Protein AF-A0A257MV52-F1 (afdb_monomer)

Radius of gyration: 18.88 Å; Cα contacts (8 Å, |Δi|>4): 244; chains: 1; bounding box: 40×43×52 Å

Foldseek 3Di:
DDDDDPDDDDQQDEAEEDACALVVPDQVLCVVVRHQEYEHEFFAQAAWDDDPSGRTYAYQWAEEEAVQAPQCVPRNPPGGHDHDHDPVRVVVVNVVSVVRHHPDHHYGYGHNCPPPPLSNQDDDPDDDDDDDPRPDPPDDDPVSSVD

Mean predicted aligned error: 9.13 Å

pLDDT: mean 85.45, std 18.5, range [35.62, 98.75]

Nearest PDB structures (foldseek):
  4htb-assembly1_A-2  TM=3.762E-01  e=4.572E+00  Zymomonas mobilis subsp. mobilis ZM4 = ATCC 31821
  1upc-assembly1_C  TM=2.749E-01  e=6.344E+00  Streptomyces clavuligerus

Solvent-accessible surface area (backbone atoms only — not comparable to full-atom values): 8755 Å² total; per-residue (Å²): 135,84,88,65,83,94,61,85,88,75,80,67,38,73,43,80,79,39,50,41,70,70,65,69,53,61,61,66,63,50,34,76,73,44,33,40,33,36,25,31,61,28,16,72,54,36,63,66,46,68,40,100,90,41,49,22,44,36,24,22,10,39,24,37,15,44,74,70,13,32,57,31,74,78,71,44,40,81,59,30,37,43,70,39,90,45,72,70,51,44,57,50,50,52,51,52,34,47,73,38,30,22,79,46,85,46,74,41,88,49,62,32,80,46,86,86,40,78,89,53,73,71,88,79,94,69,97,70,99,63,91,79,74,79,69,59,72,96,64,78,53,68,74,66,75,73,103

Structure (mmCIF, N/CA/C/O backbone):
data_AF-A0A257MV52-F1
#
_entry.id   AF-A0A257MV52-F1
#
loop_
_atom_site.group_PDB
_atom_site.id
_atom_site.type_symbol
_atom_site.label_atom_id
_atom_site.label_alt_id
_atom_site.label_comp_id
_atom_site.label_asym_id
_atom_site.label_entity_id
_atom_site.label_seq_id
_atom_site.pdbx_PDB_ins_code
_atom_site.Cartn_x
_atom_site.Cartn_y
_atom_site.Cartn_z
_atom_site.occupancy
_atom_site.B_iso_or_equiv
_atom_site.auth_seq_id
_atom_site.auth_comp_id
_atom_site.auth_asym_id
_atom_site.auth_atom_id
_atom_site.pdbx_PDB_model_num
ATOM 1 N N . MET A 1 1 ? 14.312 -9.988 -32.012 1.00 82.69 1 MET A N 1
ATOM 2 C CA . MET A 1 1 ? 15.466 -9.950 -31.091 1.00 82.69 1 MET A CA 1
ATOM 3 C C . MET A 1 1 ? 15.790 -8.489 -30.847 1.00 82.69 1 MET A C 1
ATOM 5 O O . MET A 1 1 ? 15.803 -7.749 -31.822 1.00 82.69 1 MET A O 1
ATOM 9 N N . LEU A 1 2 ? 15.946 -8.074 -29.590 1.00 94.31 2 LEU A N 1
ATOM 10 C CA . LEU A 1 2 ? 16.303 -6.701 -29.226 1.00 94.31 2 LEU A CA 1
ATOM 11 C C . LEU A 1 2 ? 17.790 -6.676 -28.849 1.00 94.31 2 LEU A C 1
ATOM 13 O O . LEU A 1 2 ? 18.195 -7.473 -28.007 1.00 94.31 2 LEU A O 1
ATOM 17 N N . ASP A 1 3 ? 18.577 -5.814 -29.492 1.00 95.38 3 ASP A N 1
ATOM 18 C CA . ASP A 1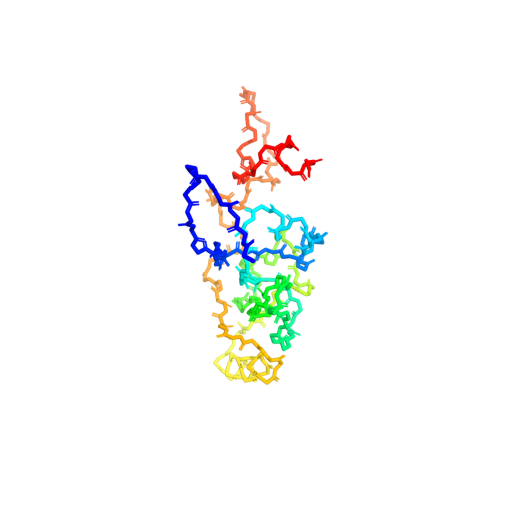 3 ? 19.986 -5.582 -29.151 1.00 95.38 3 ASP A CA 1
ATOM 19 C C . ASP A 1 3 ? 20.072 -4.524 -28.043 1.00 95.38 3 ASP A C 1
ATOM 21 O O . ASP A 1 3 ? 19.454 -3.464 -28.146 1.00 95.38 3 ASP A O 1
ATOM 25 N N . LEU A 1 4 ? 20.793 -4.847 -26.971 1.00 95.94 4 LEU A N 1
ATOM 26 C CA . LEU A 1 4 ? 20.923 -4.015 -25.775 1.00 95.94 4 LEU A CA 1
ATOM 27 C C . LEU A 1 4 ? 22.319 -3.381 -25.640 1.00 95.94 4 LEU A C 1
ATOM 29 O O . LEU A 1 4 ? 22.518 -2.584 -24.726 1.00 95.94 4 LEU A O 1
ATOM 33 N N . GLY A 1 5 ? 23.274 -3.697 -26.527 1.00 96.81 5 GLY A N 1
ATOM 34 C CA . GLY A 1 5 ? 24.653 -3.203 -26.434 1.00 96.81 5 GLY A CA 1
ATOM 35 C C . GLY A 1 5 ? 25.289 -3.459 -25.059 1.00 96.81 5 GLY A C 1
ATOM 36 O O . GLY A 1 5 ? 25.130 -4.536 -24.489 1.00 96.81 5 GLY A O 1
ATOM 37 N N . ASP A 1 6 ? 25.959 -2.443 -24.504 1.00 97.12 6 ASP A N 1
ATOM 38 C CA . ASP A 1 6 ? 26.595 -2.473 -23.172 1.00 97.12 6 ASP A CA 1
ATOM 39 C C . ASP A 1 6 ? 25.630 -2.112 -22.017 1.00 97.12 6 ASP A C 1
ATOM 41 O O . ASP A 1 6 ? 26.045 -1.611 -20.968 1.00 97.12 6 ASP A O 1
ATOM 45 N N . ALA A 1 7 ? 24.320 -2.312 -22.189 1.00 96.94 7 ALA A N 1
ATOM 46 C CA . ALA A 1 7 ? 23.352 -2.013 -21.136 1.00 96.94 7 ALA A CA 1
ATOM 47 C C . ALA A 1 7 ? 23.366 -3.056 -20.004 1.00 96.94 7 ALA A C 1
ATOM 49 O O . ALA A 1 7 ? 23.504 -4.261 -20.220 1.00 96.94 7 ALA A O 1
ATOM 50 N N . THR A 1 8 ? 23.106 -2.592 -18.780 1.00 97.31 8 THR A N 1
ATOM 51 C CA . THR A 1 8 ? 22.840 -3.467 -17.632 1.00 97.31 8 THR A CA 1
ATOM 52 C C . THR A 1 8 ? 21.369 -3.867 -17.610 1.00 97.31 8 THR A C 1
ATOM 54 O O . THR A 1 8 ? 20.489 -3.010 -17.527 1.00 97.31 8 THR A O 1
ATOM 57 N N . LEU A 1 9 ? 21.096 -5.171 -17.609 1.00 96.12 9 LEU A N 1
ATOM 58 C CA . LEU A 1 9 ? 19.751 -5.693 -17.391 1.00 96.12 9 LEU A CA 1
ATOM 59 C C . LEU A 1 9 ? 19.478 -5.836 -15.889 1.00 96.12 9 LEU A C 1
ATOM 61 O O . LEU A 1 9 ? 20.225 -6.507 -15.177 1.00 96.12 9 LEU A O 1
ATOM 65 N N . LEU A 1 10 ? 18.385 -5.236 -15.422 1.00 97.19 10 LEU A N 1
ATOM 66 C CA . LEU A 1 10 ? 17.909 -5.346 -14.045 1.00 97.19 10 LEU A CA 1
ATOM 67 C C . LEU A 1 10 ? 16.467 -5.866 -14.026 1.00 97.19 10 LEU A C 1
ATOM 69 O O . LEU A 1 10 ? 15.712 -5.610 -14.969 1.00 97.19 10 LEU A O 1
ATOM 73 N N . PRO A 1 11 ? 16.051 -6.568 -12.957 1.00 97.12 11 PRO A N 1
ATOM 74 C CA . PRO A 1 11 ? 14.633 -6.762 -12.704 1.00 97.12 11 PRO A CA 1
ATOM 75 C C . PRO A 1 11 ? 13.964 -5.408 -12.450 1.00 97.12 11 PRO A C 1
ATOM 77 O O . PRO A 1 11 ? 14.593 -4.468 -11.960 1.00 97.12 11 PRO A O 1
ATOM 80 N N . GLY A 1 12 ? 12.667 -5.323 -12.736 1.00 96.69 12 GLY A N 1
ATOM 81 C CA . GLY A 1 12 ? 11.883 -4.158 -12.350 1.00 96.69 12 GLY A CA 1
ATOM 82 C C . GLY A 1 12 ? 11.887 -3.957 -10.832 1.00 96.69 12 GLY A C 1
ATOM 83 O O . GLY A 1 12 ? 11.816 -4.921 -10.067 1.00 96.69 12 GLY A O 1
ATOM 84 N N . PHE A 1 13 ? 11.946 -2.705 -10.388 1.00 98.12 13 PHE A N 1
ATOM 85 C CA . PHE A 1 13 ? 11.964 -2.373 -8.967 1.00 98.12 13 PHE A CA 1
ATOM 86 C C . PHE A 1 13 ? 10.606 -2.615 -8.308 1.00 98.12 13 PHE A C 1
ATOM 88 O O . PHE A 1 13 ? 9.555 -2.567 -8.961 1.00 98.12 13 PHE A O 1
ATOM 95 N N . ILE A 1 14 ? 10.649 -2.875 -7.000 1.00 97.81 14 ILE A N 1
ATOM 96 C CA . ILE A 1 14 ? 9.473 -3.109 -6.164 1.00 97.81 14 ILE A CA 1
ATOM 97 C C . ILE A 1 14 ? 9.444 -2.063 -5.050 1.00 97.81 14 ILE A C 1
ATOM 99 O O . ILE A 1 14 ? 10.344 -2.033 -4.214 1.00 97.81 14 ILE A O 1
ATOM 103 N N . GLU A 1 15 ? 8.400 -1.237 -5.028 1.00 97.31 15 GLU A N 1
ATOM 104 C CA . GLU A 1 15 ? 8.160 -0.260 -3.962 1.00 97.31 15 GLU A CA 1
ATOM 105 C C . GLU A 1 15 ? 7.243 -0.866 -2.891 1.00 97.31 15 GLU A C 1
ATOM 107 O O . GLU A 1 15 ? 6.129 -1.306 -3.171 1.00 97.31 15 GLU A O 1
ATOM 112 N N . LEU A 1 16 ? 7.699 -0.907 -1.643 1.00 96.38 16 LEU A N 1
ATOM 113 C CA . LEU A 1 16 ? 6.974 -1.555 -0.549 1.00 96.38 16 LEU A CA 1
ATOM 114 C C . LEU A 1 16 ? 6.137 -0.570 0.278 1.00 96.38 16 LEU A C 1
ATOM 116 O O . LEU A 1 16 ? 5.358 -1.002 1.129 1.00 96.38 16 LEU A O 1
ATOM 120 N N . HIS A 1 17 ? 6.287 0.736 0.086 1.00 95.69 17 HIS A N 1
ATOM 121 C CA . HIS A 1 17 ? 5.608 1.751 0.882 1.00 95.69 17 HIS A CA 1
ATOM 122 C C . HIS A 1 17 ? 5.221 2.957 0.019 1.00 95.69 17 HIS A C 1
ATOM 124 O O . HIS A 1 17 ? 5.786 4.040 0.144 1.00 95.69 17 HIS A O 1
ATOM 130 N N . ALA A 1 18 ? 4.226 2.771 -0.845 1.00 94.00 18 ALA A N 1
ATOM 131 C CA . ALA A 1 18 ? 3.670 3.840 -1.663 1.00 94.00 18 ALA A CA 1
ATOM 132 C C . ALA A 1 18 ? 2.326 4.342 -1.114 1.00 94.00 18 ALA A C 1
ATOM 134 O O . ALA A 1 18 ? 1.664 3.669 -0.328 1.00 94.00 18 ALA A O 1
ATOM 135 N N . HIS A 1 19 ? 1.919 5.514 -1.594 1.00 92.31 19 HIS A N 1
ATOM 136 C CA . HIS A 1 19 ? 0.585 6.078 -1.402 1.00 92.31 19 HIS A CA 1
ATOM 137 C C . HIS A 1 19 ? 0.078 6.568 -2.756 1.00 92.31 19 HIS A C 1
ATOM 139 O O . HIS A 1 19 ? 0.173 7.757 -3.053 1.00 92.31 19 HIS A O 1
ATOM 145 N N . LEU A 1 20 ? -0.358 5.651 -3.620 1.00 91.12 20 LEU A N 1
ATOM 146 C CA . LEU A 1 20 ? -0.762 5.988 -4.984 1.00 91.12 20 LEU A CA 1
ATOM 147 C C . LEU A 1 20 ? -2.156 6.628 -4.971 1.00 91.12 20 LEU A C 1
ATOM 149 O O . LEU A 1 20 ? -2.316 7.727 -5.502 1.00 91.12 20 LEU A O 1
ATOM 153 N N . ASP A 1 21 ? -3.112 5.974 -4.302 1.00 85.94 21 ASP A N 1
ATOM 154 C CA . ASP A 1 21 ? -4.508 6.406 -4.159 1.00 85.94 21 ASP A CA 1
ATOM 155 C C . ASP A 1 21 ? -4.587 7.730 -3.387 1.00 85.94 21 ASP A C 1
ATOM 157 O O . ASP A 1 21 ? -4.986 8.762 -3.924 1.00 85.94 21 ASP A O 1
ATOM 161 N N . PHE A 1 22 ? -4.057 7.756 -2.159 1.00 85.00 22 PHE A N 1
ATOM 162 C CA . PHE A 1 22 ? -4.116 8.941 -1.297 1.00 85.00 22 PHE A CA 1
ATOM 163 C C . PHE A 1 22 ? -3.437 10.185 -1.900 1.00 85.00 22 PHE A C 1
ATOM 165 O O . PHE A 1 22 ? -3.914 11.312 -1.738 1.00 85.00 22 PHE A O 1
ATOM 172 N N . ARG A 1 23 ? -2.312 10.016 -2.609 1.00 87.06 23 ARG A N 1
ATOM 173 C CA . ARG A 1 23 ? -1.574 11.135 -3.225 1.00 87.06 23 ARG A CA 1
ATOM 174 C C . ARG A 1 23 ? -1.972 11.402 -4.674 1.00 87.06 23 ARG A C 1
ATOM 176 O O . ARG A 1 23 ? -1.434 12.342 -5.254 1.00 87.06 23 ARG A O 1
ATOM 183 N N . HIS A 1 24 ? -2.910 10.631 -5.227 1.00 87.62 24 HIS A N 1
ATOM 184 C CA . HIS A 1 24 ? -3.395 10.750 -6.602 1.00 87.62 24 HIS A CA 1
ATOM 185 C C . HIS A 1 24 ? -2.258 10.723 -7.642 1.00 87.62 24 HIS A C 1
ATOM 187 O O . HIS A 1 24 ? -2.230 11.518 -8.583 1.00 87.62 24 HIS A O 1
ATOM 193 N N . ILE A 1 25 ? -1.281 9.829 -7.455 1.00 89.69 25 ILE A N 1
ATOM 194 C CA . ILE A 1 25 ? -0.127 9.708 -8.356 1.00 89.69 25 ILE A CA 1
ATOM 195 C C . ILE A 1 25 ? -0.497 8.814 -9.550 1.00 89.69 25 ILE A C 1
ATOM 197 O O . ILE A 1 25 ? -0.953 7.690 -9.345 1.00 89.69 25 ILE A O 1
ATOM 201 N N . PRO A 1 26 ? -0.274 9.243 -10.806 1.00 92.38 26 PRO A N 1
ATOM 202 C CA . PRO A 1 26 ? -0.529 8.391 -11.964 1.00 92.38 26 PRO A CA 1
ATOM 203 C C . PRO A 1 26 ? 0.370 7.145 -11.979 1.00 92.38 26 PRO A C 1
ATOM 205 O O . PRO A 1 26 ? 1.595 7.251 -11.884 1.00 92.38 26 PRO A O 1
ATOM 208 N N . ALA A 1 27 ? -0.226 5.965 -12.177 1.00 93.06 27 ALA A N 1
ATOM 209 C CA . ALA A 1 27 ? 0.494 4.688 -12.243 1.00 93.06 27 ALA A CA 1
ATOM 210 C C . ALA A 1 27 ? 1.598 4.677 -13.318 1.00 93.06 27 ALA A C 1
ATOM 212 O O . ALA A 1 27 ? 2.691 4.158 -13.088 1.00 93.06 27 ALA A O 1
ATOM 213 N N . ASP A 1 28 ? 1.349 5.311 -14.467 1.00 93.75 28 ASP A N 1
ATOM 214 C CA . ASP A 1 28 ? 2.318 5.369 -15.564 1.00 93.75 28 ASP A CA 1
ATOM 215 C C . ASP A 1 28 ? 3.575 6.160 -15.199 1.00 93.75 28 ASP A C 1
ATOM 217 O O . ASP A 1 28 ? 4.658 5.840 -15.685 1.00 93.75 28 ASP A O 1
ATOM 221 N N . THR A 1 29 ? 3.462 7.175 -14.335 1.00 94.38 29 THR A N 1
ATOM 222 C CA . THR A 1 29 ? 4.637 7.903 -13.840 1.00 94.38 29 THR A CA 1
ATOM 223 C C . THR A 1 29 ? 5.537 6.957 -13.059 1.00 94.38 29 THR A C 1
ATOM 225 O O . THR A 1 29 ? 6.727 6.875 -13.339 1.00 94.38 29 THR A O 1
ATOM 228 N N . VAL A 1 30 ? 4.967 6.162 -12.154 1.00 95.81 30 VAL A N 1
ATOM 229 C CA . VAL A 1 30 ? 5.726 5.190 -11.358 1.00 95.81 30 VAL A CA 1
ATOM 230 C C . VAL A 1 30 ? 6.400 4.137 -12.246 1.00 95.81 30 VAL A C 1
ATOM 232 O O . VAL A 1 30 ? 7.592 3.865 -12.085 1.00 95.81 30 VAL A O 1
ATOM 235 N N . LEU A 1 31 ? 5.671 3.604 -13.233 1.00 96.50 31 LEU A N 1
ATOM 236 C CA . LEU A 1 31 ? 6.193 2.586 -14.147 1.00 96.50 31 LEU A CA 1
ATOM 237 C C . LEU A 1 31 ? 7.364 3.091 -14.999 1.00 96.50 31 LEU A C 1
ATOM 239 O O . LEU A 1 31 ? 8.357 2.379 -15.159 1.00 96.50 31 LEU A O 1
ATOM 243 N N . ARG A 1 32 ? 7.287 4.330 -15.508 1.00 95.88 32 ARG A N 1
ATOM 244 C CA . ARG A 1 32 ? 8.362 4.944 -16.312 1.00 95.88 32 ARG A CA 1
ATOM 245 C C . ARG A 1 32 ? 9.683 5.085 -15.552 1.00 95.88 32 ARG A C 1
ATOM 247 O O . ARG A 1 32 ? 10.734 5.108 -16.186 1.00 95.88 32 ARG A O 1
ATOM 254 N N . HIS A 1 33 ? 9.649 5.122 -14.221 1.00 95.69 33 HIS A N 1
ATOM 255 C CA . HIS A 1 33 ? 10.845 5.174 -13.375 1.00 95.69 33 HIS A CA 1
ATOM 256 C C . HIS A 1 33 ? 11.371 3.789 -12.956 1.00 95.69 33 HIS A C 1
ATOM 258 O O . HIS A 1 33 ? 12.220 3.685 -12.073 1.00 95.69 33 HIS A O 1
ATOM 264 N N . GLY A 1 34 ? 10.900 2.714 -13.595 1.00 96.38 34 GLY A N 1
ATOM 265 C CA . GLY A 1 34 ? 11.426 1.359 -13.413 1.00 96.38 34 GLY A CA 1
ATOM 266 C C . GLY A 1 34 ? 10.800 0.581 -12.256 1.00 96.38 34 GLY A C 1
ATOM 267 O O . GLY A 1 34 ? 11.153 -0.581 -12.054 1.00 96.38 34 GLY A O 1
ATOM 268 N N . ILE A 1 35 ? 9.850 1.170 -11.521 1.00 98.00 35 ILE A N 1
ATOM 269 C CA . ILE A 1 35 ? 9.051 0.450 -10.525 1.00 98.00 35 ILE A CA 1
ATOM 270 C C . ILE A 1 35 ? 7.964 -0.329 -11.259 1.00 98.00 35 ILE A C 1
ATOM 272 O O . ILE A 1 35 ? 7.059 0.239 -11.858 1.00 98.00 35 ILE A O 1
ATOM 276 N N . THR A 1 36 ? 8.040 -1.653 -11.197 1.00 98.06 36 THR A N 1
ATOM 277 C CA . THR A 1 36 ? 7.102 -2.543 -11.904 1.00 98.06 36 THR A CA 1
ATOM 278 C C . THR A 1 36 ? 6.039 -3.127 -10.987 1.00 98.06 36 THR A C 1
ATOM 280 O O . THR A 1 36 ? 4.998 -3.581 -11.459 1.00 98.06 36 THR A O 1
ATOM 283 N N . THR A 1 37 ? 6.280 -3.109 -9.675 1.00 98.38 37 THR A N 1
ATOM 284 C CA . THR A 1 37 ? 5.314 -3.519 -8.655 1.00 98.38 37 THR A CA 1
ATOM 285 C C . THR A 1 37 ? 5.357 -2.544 -7.488 1.00 98.38 37 THR A C 1
ATOM 287 O O . THR A 1 37 ? 6.443 -2.157 -7.061 1.00 98.38 37 THR A O 1
ATOM 290 N N . LEU A 1 38 ? 4.203 -2.182 -6.932 1.00 96.94 38 LEU A N 1
ATOM 291 C CA . LEU A 1 38 ? 4.150 -1.444 -5.674 1.00 96.94 38 LEU A CA 1
ATOM 292 C C . LEU A 1 38 ? 3.119 -1.993 -4.696 1.00 96.94 38 LEU A C 1
ATOM 294 O O . LEU A 1 38 ? 2.170 -2.683 -5.077 1.00 96.94 38 LEU A O 1
ATOM 298 N N . ARG A 1 39 ? 3.309 -1.628 -3.430 1.00 96.69 39 ARG A N 1
ATOM 299 C CA . ARG A 1 39 ? 2.349 -1.807 -2.347 1.00 96.69 39 ARG A CA 1
ATOM 300 C C . ARG A 1 39 ? 1.842 -0.445 -1.882 1.00 96.69 39 ARG A C 1
ATOM 302 O O . ARG A 1 39 ? 2.597 0.311 -1.271 1.00 96.69 39 ARG A O 1
ATOM 309 N N . ASP A 1 40 ? 0.577 -0.158 -2.158 1.00 95.06 40 ASP A N 1
ATOM 310 C CA . ASP A 1 40 ? -0.122 1.005 -1.621 1.00 95.06 40 ASP A CA 1
ATOM 311 C C . ASP A 1 40 ? -0.531 0.725 -0.168 1.00 95.06 40 ASP A C 1
ATOM 313 O O . ASP A 1 40 ? -1.179 -0.288 0.116 1.00 95.06 40 ASP A O 1
ATOM 317 N N . VAL A 1 41 ? -0.082 1.571 0.764 1.00 94.25 41 VAL A N 1
ATOM 318 C CA . VAL A 1 41 ? -0.201 1.333 2.213 1.00 94.25 41 VAL A CA 1
ATOM 319 C C . VAL A 1 41 ? -1.009 2.375 2.976 1.00 94.25 41 VAL A C 1
ATOM 321 O O . VAL A 1 41 ? -0.742 2.663 4.143 1.00 94.25 41 VAL A O 1
ATOM 324 N N . GLY A 1 42 ? -2.018 2.930 2.321 1.00 88.00 42 GLY A N 1
ATOM 325 C CA . GLY A 1 42 ? -3.020 3.785 2.938 1.00 88.00 42 GLY A CA 1
ATOM 326 C C . GLY A 1 42 ? -3.906 4.358 1.848 1.00 88.00 42 GLY A C 1
ATOM 327 O O . GLY A 1 42 ? -3.497 5.295 1.167 1.00 88.00 42 GLY A O 1
ATOM 328 N N . GLY A 1 43 ? -5.076 3.750 1.674 1.00 88.94 43 GLY A N 1
ATOM 329 C CA . GLY A 1 43 ? -5.993 4.015 0.570 1.00 88.94 43 GLY A CA 1
ATOM 330 C C . GLY A 1 43 ? -7.212 3.095 0.621 1.00 88.94 43 GLY A C 1
ATOM 331 O O . GLY A 1 43 ? -7.349 2.250 1.517 1.00 88.94 43 GLY A O 1
ATOM 332 N N . THR A 1 44 ? -8.084 3.220 -0.372 1.00 91.12 44 THR A N 1
ATOM 333 C CA . THR A 1 44 ? -9.238 2.332 -0.539 1.00 91.12 44 THR A CA 1
ATOM 334 C C . THR A 1 44 ? -8.767 0.899 -0.803 1.00 91.12 44 THR A C 1
ATOM 336 O O . THR A 1 44 ? -7.852 0.658 -1.592 1.00 91.12 44 THR A O 1
ATOM 339 N N . VAL A 1 45 ? -9.379 -0.090 -0.143 1.00 95.00 45 VAL A N 1
ATOM 340 C CA . VAL A 1 45 ? -9.056 -1.500 -0.405 1.00 95.00 45 VAL A CA 1
ATOM 341 C C . VAL A 1 45 ? -9.591 -1.929 -1.773 1.00 95.00 45 VAL A C 1
ATOM 343 O O . VAL A 1 45 ? -10.722 -1.610 -2.137 1.00 95.00 45 VAL A O 1
ATOM 346 N N . HIS A 1 46 ? -8.789 -2.677 -2.525 1.00 95.62 46 HIS A N 1
ATOM 347 C CA . HIS A 1 46 ? -9.169 -3.222 -3.824 1.00 95.62 46 HIS A CA 1
ATOM 348 C C . HIS A 1 46 ? -8.433 -4.540 -4.097 1.00 95.62 46 HIS A C 1
ATOM 350 O O . HIS A 1 46 ? -7.404 -4.835 -3.484 1.00 95.62 46 HIS A O 1
ATOM 356 N N . GLN A 1 47 ? -8.935 -5.319 -5.059 1.00 97.81 47 GLN A N 1
ATOM 357 C CA . GLN A 1 47 ? -8.228 -6.499 -5.560 1.00 97.81 47 GLN A CA 1
ATOM 358 C C . GLN A 1 47 ? -6.922 -6.088 -6.262 1.00 97.81 47 GLN A C 1
ATOM 360 O O . GLN A 1 47 ? -6.891 -5.028 -6.897 1.00 97.81 47 GLN A O 1
ATOM 365 N N . PRO A 1 48 ? -5.853 -6.900 -6.187 1.00 97.31 48 PRO A N 1
ATOM 366 C CA . PRO A 1 48 ? -4.639 -6.669 -6.962 1.00 97.31 48 PRO A CA 1
ATOM 367 C C . PRO A 1 48 ? -4.934 -6.479 -8.451 1.00 97.31 48 PRO A C 1
ATOM 369 O O . PRO A 1 48 ? -5.767 -7.190 -9.016 1.00 97.31 48 PRO A O 1
ATOM 372 N N . TYR A 1 49 ? -4.227 -5.554 -9.096 1.00 96.56 49 TYR A N 1
ATOM 373 C CA . TYR A 1 49 ? -4.379 -5.301 -10.528 1.00 96.56 49 TYR A CA 1
ATOM 374 C C . TYR A 1 49 ? -3.041 -5.014 -11.215 1.00 96.56 49 TYR A C 1
ATOM 376 O O . TYR A 1 49 ? -2.007 -4.820 -10.570 1.00 96.56 49 TYR A O 1
ATOM 384 N N . GLY A 1 50 ? -3.079 -4.992 -12.547 1.00 96.50 50 GLY A N 1
ATOM 385 C CA . GLY A 1 50 ? -1.922 -4.759 -13.403 1.00 96.50 50 GLY A CA 1
ATOM 386 C C . GLY A 1 50 ? -0.970 -5.954 -13.510 1.00 96.50 50 GLY A C 1
ATOM 387 O O . GLY A 1 50 ? -1.346 -7.093 -13.233 1.00 96.50 50 GLY A O 1
ATOM 388 N N . GLY A 1 51 ? 0.272 -5.702 -13.928 1.00 93.88 51 GLY A N 1
ATOM 389 C CA . GLY A 1 51 ? 1.172 -6.731 -14.456 1.00 93.88 51 GLY A CA 1
ATOM 390 C C . GLY A 1 51 ? 1.089 -6.819 -15.982 1.00 93.88 51 GLY A C 1
ATOM 391 O O . GLY A 1 51 ? 0.469 -5.971 -16.613 1.00 93.88 51 GLY A O 1
ATOM 392 N N . GLU A 1 52 ? 1.750 -7.813 -16.586 1.00 92.25 52 GLU A N 1
ATOM 393 C CA . GLU A 1 52 ? 1.741 -8.022 -18.050 1.00 92.25 52 GLU A CA 1
ATOM 394 C C . GLU A 1 52 ? 2.090 -6.757 -18.867 1.00 92.25 52 GLU A C 1
ATOM 396 O O . GLU A 1 52 ? 1.512 -6.483 -19.914 1.00 92.25 52 GLU A O 1
ATOM 401 N N . GLY A 1 53 ? 3.038 -5.957 -18.369 1.00 91.50 53 GLY A N 1
ATOM 402 C CA . GLY A 1 53 ? 3.470 -4.710 -19.008 1.00 91.50 53 GLY A CA 1
ATOM 403 C C . GLY A 1 53 ? 2.855 -3.434 -18.426 1.00 91.50 53 GLY A C 1
ATOM 404 O O . GLY A 1 53 ? 3.304 -2.350 -18.786 1.00 91.50 53 GLY A O 1
ATOM 405 N N . SER A 1 54 ? 1.903 -3.530 -17.492 1.00 97.00 54 SER A N 1
ATOM 406 C CA . SER A 1 54 ? 1.452 -2.399 -16.672 1.00 97.00 54 SER A CA 1
ATOM 407 C C . SER A 1 54 ? 1.997 -2.485 -15.243 1.00 97.00 54 SER A C 1
ATOM 409 O O . SER A 1 54 ? 2.413 -3.552 -14.781 1.00 97.00 54 SER A O 1
ATOM 411 N N . LEU A 1 55 ? 1.943 -1.370 -14.505 1.00 98.00 55 LEU A N 1
ATOM 412 C CA . LEU A 1 55 ? 2.289 -1.345 -13.083 1.00 98.00 55 LEU A CA 1
ATOM 413 C C . LEU A 1 55 ? 1.427 -2.353 -12.318 1.00 98.00 55 LEU A C 1
ATOM 415 O O . LEU A 1 55 ? 0.199 -2.272 -12.364 1.00 98.00 55 LEU A O 1
ATOM 419 N N . ARG A 1 56 ? 2.062 -3.285 -11.604 1.00 98.31 56 ARG A N 1
ATOM 420 C CA . ARG A 1 56 ? 1.373 -4.196 -10.688 1.00 98.31 56 ARG A CA 1
ATOM 421 C C . ARG A 1 56 ? 1.147 -3.497 -9.351 1.00 98.31 56 ARG A C 1
ATOM 423 O O . ARG A 1 56 ? 2.104 -3.084 -8.701 1.00 98.31 56 ARG A O 1
ATOM 430 N N . VAL A 1 57 ? -0.104 -3.396 -8.919 1.00 97.31 57 VAL A N 1
ATOM 431 C CA . VAL A 1 57 ? -0.477 -2.694 -7.685 1.00 97.31 57 VAL A CA 1
ATOM 432 C C . VAL A 1 57 ? -1.107 -3.666 -6.704 1.00 97.31 57 VAL A C 1
ATOM 434 O O . VAL A 1 57 ? -2.077 -4.361 -7.013 1.00 97.31 57 VAL A O 1
ATOM 437 N N . LEU A 1 58 ? -0.536 -3.698 -5.505 1.00 97.62 58 LEU A N 1
ATOM 438 C CA . LEU A 1 58 ? -1.030 -4.429 -4.350 1.00 97.62 58 LEU A CA 1
ATOM 439 C C . LEU A 1 58 ? -1.435 -3.421 -3.267 1.00 97.62 58 LEU A C 1
ATOM 441 O O . LEU A 1 58 ? -0.793 -2.384 -3.151 1.00 97.62 58 LEU A O 1
ATOM 445 N N . SER A 1 59 ? -2.449 -3.716 -2.454 1.00 96.19 59 SER A N 1
ATOM 446 C CA . SER A 1 59 ? -2.955 -2.765 -1.450 1.00 96.19 59 SER A CA 1
ATOM 447 C C . SER A 1 59 ? -3.002 -3.370 -0.048 1.00 96.19 59 SER A C 1
ATOM 449 O O . SER A 1 59 ? -3.214 -4.576 0.108 1.00 96.19 59 SER A O 1
ATOM 451 N N . SER A 1 60 ? -2.811 -2.539 0.982 1.00 97.19 60 SER A N 1
ATOM 452 C CA . SER A 1 60 ? -3.208 -2.868 2.358 1.00 97.19 60 SER A CA 1
ATOM 453 C C . SER A 1 60 ? -4.652 -2.507 2.685 1.00 97.19 60 SER A C 1
ATOM 455 O O . SER A 1 60 ? -5.159 -2.909 3.730 1.00 97.19 60 SER A O 1
ATOM 457 N N . GLY A 1 61 ? -5.292 -1.700 1.837 1.00 96.06 61 GLY A N 1
ATOM 458 C CA . GLY A 1 61 ? -6.427 -0.884 2.239 1.00 96.06 61 GLY A CA 1
ATOM 459 C C . GLY A 1 61 ? -6.045 0.122 3.327 1.00 96.06 61 GLY A C 1
ATOM 460 O O . GLY A 1 61 ? -4.874 0.481 3.494 1.00 96.06 61 GLY A O 1
ATOM 461 N N . GLN A 1 62 ? -7.045 0.558 4.083 1.00 96.19 62 GLN A N 1
ATOM 462 C CA . GLN A 1 62 ? -6.878 1.538 5.149 1.00 96.19 62 GLN A CA 1
ATOM 463 C C . GLN A 1 62 ? -6.032 0.996 6.315 1.00 96.19 62 GLN A C 1
ATOM 465 O O . GLN A 1 62 ? -6.084 -0.182 6.669 1.00 96.19 62 GLN A O 1
ATOM 470 N N . ILE A 1 63 ? -5.286 1.894 6.953 1.00 97.06 63 ILE A N 1
ATOM 471 C CA . ILE A 1 63 ? -4.423 1.631 8.104 1.00 97.06 63 ILE A CA 1
ATOM 472 C C . ILE A 1 63 ? -5.284 1.404 9.350 1.00 97.06 63 ILE A C 1
ATOM 474 O O . ILE A 1 63 ? -6.059 2.276 9.742 1.00 97.06 63 ILE A O 1
ATOM 478 N N . ILE A 1 64 ? -5.129 0.259 10.014 1.00 97.94 64 ILE A N 1
ATOM 479 C CA . ILE A 1 64 ? -5.770 0.014 11.310 1.00 97.94 64 ILE A CA 1
ATOM 480 C C . ILE A 1 64 ? -5.023 0.806 12.382 1.00 97.94 64 ILE A C 1
ATOM 482 O O . ILE A 1 64 ? -3.801 0.711 12.488 1.00 97.94 64 ILE A O 1
ATOM 486 N N . THR A 1 65 ? -5.752 1.556 13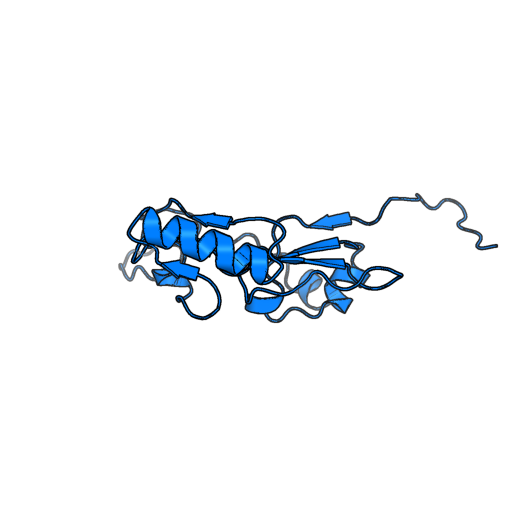.199 1.00 97.69 65 THR A N 1
ATOM 487 C CA . THR A 1 65 ? -5.170 2.346 14.289 1.00 97.69 65 THR A CA 1
ATOM 488 C C . THR A 1 65 ? -6.132 2.458 15.469 1.00 97.69 65 THR A C 1
ATOM 490 O O . THR A 1 65 ? -7.323 2.160 15.348 1.00 97.69 65 THR A O 1
ATOM 493 N N . ALA A 1 66 ? -5.629 2.873 16.629 1.00 96.88 66 ALA A N 1
ATOM 494 C CA . ALA A 1 66 ? -6.480 3.207 17.768 1.00 96.88 66 ALA A CA 1
ATOM 495 C C . ALA A 1 66 ? -7.323 4.466 17.466 1.00 96.88 66 ALA A C 1
ATOM 497 O O . ALA A 1 66 ? -6.946 5.269 16.608 1.00 96.88 66 ALA A O 1
ATOM 498 N N . PRO A 1 67 ? -8.447 4.708 18.166 1.00 95.94 67 PRO A N 1
ATOM 499 C CA . PRO A 1 67 ? -9.150 5.985 18.064 1.00 95.94 67 PRO A CA 1
ATOM 500 C C . PRO A 1 67 ? -8.195 7.163 18.313 1.00 95.94 67 PRO A C 1
ATOM 502 O O . PRO A 1 67 ? -7.480 7.178 19.312 1.00 95.94 67 PRO A O 1
ATOM 505 N N . ASN A 1 68 ? -8.176 8.137 17.395 1.00 93.69 68 ASN A N 1
ATOM 506 C CA . ASN A 1 68 ? -7.242 9.278 17.376 1.00 93.69 68 ASN A CA 1
ATOM 507 C C . ASN A 1 68 ? -5.742 8.911 17.276 1.00 93.69 68 ASN A C 1
ATOM 509 O O . ASN A 1 68 ? -4.881 9.764 17.508 1.00 93.69 68 ASN A O 1
ATOM 513 N N . GLY A 1 69 ? -5.413 7.663 16.933 1.00 94.12 69 GLY A N 1
ATOM 514 C CA . GLY A 1 69 ? -4.053 7.222 16.629 1.00 94.12 69 GLY A CA 1
ATOM 515 C C . GLY A 1 69 ? -3.568 7.715 15.264 1.00 94.12 69 GLY A C 1
ATOM 516 O O . GLY A 1 69 ? -4.333 8.270 14.469 1.00 94.12 69 GLY A O 1
ATOM 517 N N . TYR A 1 70 ? -2.286 7.513 14.972 1.00 92.12 70 TYR A N 1
ATOM 518 C CA . TYR A 1 70 ? -1.714 7.864 13.673 1.00 92.12 70 TYR A CA 1
ATOM 519 C C . TYR A 1 70 ? -2.386 7.053 12.541 1.00 92.12 70 TYR A C 1
ATOM 521 O O . TYR A 1 70 ? -2.643 5.863 12.738 1.00 92.12 70 TYR A O 1
ATOM 529 N N . PRO A 1 71 ? -2.686 7.640 11.364 1.00 91.50 71 PRO A N 1
ATOM 530 C CA . PRO A 1 71 ? -2.445 9.028 10.951 1.00 91.50 71 PRO A CA 1
ATOM 531 C C . PRO A 1 71 ? -3.646 9.983 11.116 1.00 91.50 71 PRO A C 1
ATOM 533 O O . PRO A 1 71 ? -3.621 11.079 10.553 1.00 91.50 71 PRO A O 1
ATOM 536 N N . ILE A 1 72 ? -4.696 9.601 11.857 1.00 93.06 72 ILE A N 1
ATOM 537 C CA . ILE A 1 72 ? -6.002 10.289 11.845 1.00 93.06 72 ILE A CA 1
ATOM 538 C C . ILE A 1 72 ? -5.900 11.803 12.113 1.00 93.06 72 ILE A C 1
ATOM 540 O O . ILE A 1 72 ? -6.490 12.558 11.339 1.00 93.06 72 ILE A O 1
ATOM 544 N N . PRO A 1 73 ? -5.168 12.296 13.134 1.00 89.50 73 PRO A N 1
ATOM 545 C CA . PRO A 1 73 ? -5.128 13.735 13.404 1.00 89.50 73 PRO A CA 1
ATOM 546 C C . PRO A 1 73 ? -4.471 14.572 12.300 1.00 89.50 73 PRO A C 1
ATOM 548 O O . PRO A 1 73 ? -4.832 15.732 12.125 1.00 89.50 73 PRO A O 1
ATOM 551 N N . ASN A 1 74 ? -3.527 13.998 11.553 1.00 83.75 74 ASN A N 1
ATOM 552 C CA . ASN A 1 74 ? -2.712 14.728 10.578 1.00 83.75 74 ASN A CA 1
ATOM 553 C C . ASN A 1 74 ? -3.249 14.593 9.153 1.00 83.75 74 ASN A C 1
ATOM 555 O O . ASN A 1 74 ? -3.072 15.498 8.344 1.00 83.75 74 ASN A O 1
ATOM 559 N N . MET A 1 75 ? -3.853 13.448 8.832 1.00 84.38 75 MET A N 1
ATOM 560 C CA . MET A 1 75 ? -4.250 13.093 7.465 1.00 84.38 75 MET A CA 1
ATOM 561 C C . MET A 1 75 ? -5.759 12.879 7.313 1.00 84.38 75 MET A C 1
ATOM 563 O O . MET A 1 75 ? -6.240 12.727 6.195 1.00 84.38 75 MET A O 1
ATOM 567 N N . GLY A 1 76 ? -6.511 12.888 8.417 1.00 85.25 76 GLY A N 1
ATOM 568 C CA . GLY A 1 76 ? -7.908 12.472 8.435 1.00 85.25 76 GLY A CA 1
ATOM 569 C C . GLY A 1 76 ? -8.063 10.948 8.447 1.00 85.25 76 GLY A C 1
ATOM 570 O O . GLY A 1 76 ? -7.098 10.189 8.360 1.00 85.25 76 GLY A O 1
ATOM 571 N N . ALA A 1 77 ? -9.307 10.494 8.604 1.00 83.50 77 ALA A N 1
ATOM 572 C CA . ALA A 1 77 ? -9.641 9.068 8.599 1.00 83.50 77 ALA A CA 1
ATOM 573 C C . ALA A 1 77 ? -10.134 8.575 7.230 1.00 83.50 77 ALA A C 1
ATOM 575 O O . ALA A 1 77 ? -9.932 7.411 6.880 1.00 83.50 77 ALA A O 1
ATOM 576 N N . GLU A 1 78 ? -10.780 9.453 6.461 1.00 87.25 78 GLU A N 1
ATOM 577 C CA . GLU A 1 78 ? -11.461 9.091 5.220 1.00 87.25 78 GLU A CA 1
ATOM 578 C C . GLU A 1 78 ? -10.497 8.433 4.227 1.00 87.25 78 GLU A C 1
ATOM 580 O O . GLU A 1 78 ? -9.464 8.998 3.883 1.00 87.25 78 GLU A O 1
ATOM 585 N N . ASN A 1 79 ? -10.826 7.206 3.815 1.00 83.69 79 ASN A N 1
ATOM 586 C CA . ASN A 1 79 ? -10.075 6.381 2.863 1.00 83.69 79 ASN A CA 1
ATOM 587 C C . ASN A 1 79 ? -8.597 6.113 3.209 1.00 83.69 79 ASN A C 1
ATOM 589 O O . ASN A 1 79 ? -7.894 5.516 2.405 1.00 83.69 79 ASN A O 1
ATOM 593 N N . ILE A 1 80 ? -8.125 6.463 4.411 1.00 90.88 80 ILE A N 1
ATOM 594 C CA . ILE A 1 80 ? -6.726 6.257 4.831 1.00 90.88 80 ILE A CA 1
ATOM 595 C C . ILE A 1 80 ? -6.630 5.357 6.053 1.00 90.88 80 ILE A C 1
ATOM 597 O O . ILE A 1 80 ? -5.741 4.511 6.110 1.00 90.88 80 ILE A O 1
ATOM 601 N N . ALA A 1 81 ? -7.521 5.521 7.034 1.00 94.94 81 ALA A N 1
ATOM 602 C CA . ALA A 1 81 ? -7.404 4.853 8.326 1.00 94.94 81 ALA A CA 1
ATOM 603 C C . ALA A 1 81 ? -8.750 4.335 8.847 1.00 94.94 81 ALA A C 1
ATOM 605 O O . ALA A 1 81 ? -9.796 4.937 8.618 1.00 94.94 81 ALA A O 1
ATOM 606 N N . ILE A 1 82 ? -8.712 3.227 9.586 1.00 96.44 82 ILE A N 1
ATOM 607 C CA . ILE A 1 82 ? -9.858 2.659 10.301 1.00 96.44 82 ILE A CA 1
ATOM 608 C C . ILE A 1 82 ? -9.513 2.630 11.788 1.00 96.44 82 ILE A C 1
ATOM 610 O O . ILE A 1 82 ? -8.588 1.935 12.215 1.00 96.44 82 ILE A O 1
ATOM 614 N N . ALA A 1 83 ? -10.280 3.381 12.578 1.00 97.00 83 ALA A N 1
ATOM 615 C CA . ALA A 1 83 ? -10.161 3.380 14.028 1.00 97.00 83 ALA A CA 1
ATOM 616 C C . ALA A 1 83 ? -10.803 2.119 14.624 1.00 97.00 83 ALA A C 1
ATOM 618 O O . ALA A 1 83 ? -11.971 1.819 14.375 1.00 97.00 83 ALA A O 1
ATOM 619 N N . VAL A 1 84 ? -10.051 1.408 15.458 1.00 97.75 84 VAL A N 1
ATOM 620 C CA . VAL A 1 84 ? -10.464 0.167 16.115 1.00 97.75 84 VAL A CA 1
ATOM 621 C C . VAL A 1 84 ? -10.151 0.258 17.604 1.00 97.75 84 VAL A C 1
ATOM 623 O O . VAL A 1 84 ? -9.013 0.510 17.985 1.00 97.75 84 VAL A O 1
ATOM 626 N N . ALA A 1 85 ? -11.150 0.023 18.458 1.00 97.31 85 ALA A N 1
ATOM 627 C CA . ALA A 1 85 ? -11.008 0.138 19.914 1.00 97.31 85 ALA A CA 1
ATOM 628 C C . ALA A 1 85 ? -11.011 -1.214 20.647 1.00 97.31 85 ALA A C 1
ATOM 630 O O . ALA A 1 85 ? -10.711 -1.274 21.836 1.00 97.31 85 ALA A O 1
ATOM 631 N N . THR A 1 86 ? -11.384 -2.302 19.967 1.00 98.19 86 THR A N 1
ATOM 632 C CA . THR A 1 86 ? -11.556 -3.623 20.587 1.00 98.19 86 THR A CA 1
ATOM 633 C C . THR A 1 86 ? -11.004 -4.740 19.712 1.00 98.19 86 THR A C 1
ATOM 635 O O . THR A 1 86 ? -10.964 -4.635 18.487 1.00 98.19 86 THR A O 1
ATOM 638 N N . GLU A 1 87 ? -10.658 -5.865 20.337 1.00 98.25 87 GLU A N 1
ATOM 639 C CA . GLU A 1 87 ? -10.212 -7.073 19.636 1.00 98.25 87 GLU A CA 1
ATOM 640 C C . GLU A 1 87 ? -11.254 -7.578 18.620 1.00 98.25 87 GLU A C 1
ATOM 642 O O . GLU A 1 87 ? -10.911 -7.975 17.506 1.00 98.25 87 GLU A O 1
ATOM 647 N N . THR A 1 88 ? -12.543 -7.522 18.972 1.00 98.56 88 THR A N 1
ATOM 648 C CA . THR A 1 88 ? -13.627 -7.968 18.081 1.00 98.56 88 THR A CA 1
ATOM 649 C C . THR A 1 88 ? -13.700 -7.100 16.825 1.00 98.56 88 THR A C 1
ATOM 651 O O . THR A 1 88 ? -13.765 -7.632 15.715 1.00 98.56 88 THR A O 1
ATOM 654 N N . GLN A 1 89 ? -13.616 -5.774 16.980 1.00 98.38 89 GLN A N 1
ATOM 655 C CA . GLN A 1 89 ? -13.549 -4.845 15.849 1.00 98.38 89 GLN A CA 1
ATOM 656 C C . GLN A 1 89 ? -12.288 -5.071 15.009 1.00 98.38 89 GLN A C 1
ATOM 658 O O . GLN A 1 89 ? -12.382 -5.080 13.784 1.00 98.38 89 GLN A O 1
ATOM 663 N N . ALA A 1 90 ? -11.133 -5.319 15.636 1.00 98.31 90 ALA A N 1
ATOM 664 C CA . ALA A 1 90 ? -9.886 -5.603 14.923 1.00 98.31 90 ALA A CA 1
ATOM 665 C C . ALA A 1 90 ? -10.029 -6.845 14.042 1.00 98.31 90 ALA A C 1
ATOM 667 O O . ALA A 1 90 ? -9.721 -6.823 12.851 1.00 98.31 90 ALA A O 1
ATOM 668 N N . ARG A 1 91 ? -10.573 -7.923 14.613 1.00 98.75 91 ARG A N 1
ATOM 669 C CA . ARG A 1 91 ? -10.779 -9.190 13.912 1.00 98.75 91 ARG A CA 1
ATOM 670 C C . ARG A 1 91 ? -11.745 -9.048 12.738 1.00 98.75 91 ARG A C 1
ATOM 672 O O . ARG A 1 91 ? -11.523 -9.662 11.697 1.00 98.75 91 ARG A O 1
ATOM 679 N N . GLN A 1 92 ? -12.812 -8.269 12.905 1.00 98.75 92 GLN A N 1
ATOM 680 C CA . GLN A 1 92 ? -13.761 -7.994 11.830 1.00 98.75 92 GLN A CA 1
ATOM 681 C C . GLN A 1 92 ? -13.119 -7.144 10.727 1.00 98.75 92 GLN A C 1
ATOM 683 O O . GLN A 1 92 ? -13.139 -7.545 9.569 1.00 98.75 92 GLN A O 1
ATOM 688 N N . THR A 1 93 ? -12.436 -6.061 11.101 1.00 98.31 93 THR A N 1
ATOM 689 C CA . THR A 1 93 ? -11.749 -5.155 10.166 1.00 98.31 93 THR A CA 1
ATOM 690 C C . THR A 1 93 ? -10.725 -5.897 9.309 1.00 98.31 93 THR A C 1
ATOM 692 O O . THR A 1 93 ? -10.716 -5.757 8.092 1.00 98.31 93 THR A O 1
ATOM 695 N N . VAL A 1 94 ? -9.898 -6.756 9.917 1.00 98.56 94 VAL A N 1
ATOM 696 C CA . VAL A 1 94 ? -8.931 -7.583 9.177 1.00 98.56 94 VAL A CA 1
ATOM 697 C C . VAL A 1 94 ? -9.630 -8.501 8.175 1.00 98.56 94 VAL A C 1
ATOM 699 O O . VAL A 1 94 ? -9.181 -8.619 7.037 1.00 98.56 94 VAL A O 1
ATOM 702 N N . ARG A 1 95 ? -10.742 -9.139 8.565 1.00 98.69 95 ARG A N 1
ATOM 703 C CA . ARG A 1 95 ? -11.518 -9.990 7.652 1.00 98.69 95 ARG A CA 1
ATOM 704 C C . ARG A 1 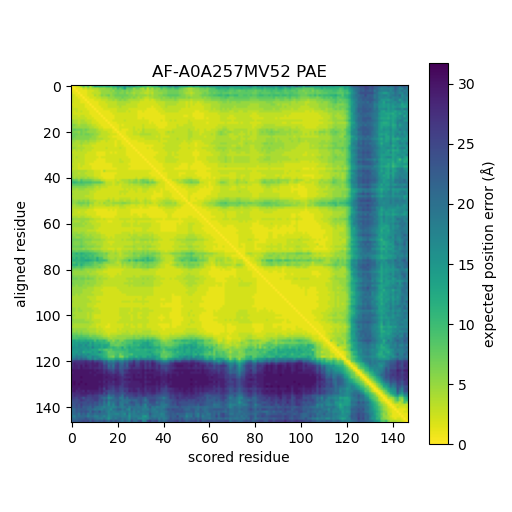95 ? -12.092 -9.202 6.480 1.00 98.69 95 ARG A C 1
ATOM 706 O O . ARG A 1 95 ? -12.042 -9.696 5.356 1.00 98.69 95 ARG A O 1
ATOM 713 N N . ASP A 1 96 ? -12.597 -8.002 6.734 1.00 98.38 96 ASP A N 1
ATOM 714 C CA . ASP A 1 96 ? -13.177 -7.150 5.698 1.00 98.38 96 ASP A CA 1
ATOM 715 C C . ASP A 1 96 ? -12.107 -6.642 4.724 1.00 98.38 96 ASP A C 1
ATOM 717 O O . ASP A 1 96 ? -12.313 -6.703 3.513 1.00 98.38 96 ASP A O 1
ATOM 721 N N . LEU A 1 97 ? -10.926 -6.258 5.221 1.00 98.06 97 LEU A N 1
ATOM 722 C CA . LEU A 1 97 ? -9.780 -5.884 4.385 1.00 98.06 97 LEU A CA 1
ATOM 723 C C . LEU A 1 97 ? -9.304 -7.053 3.510 1.00 98.06 97 LEU A C 1
ATOM 725 O O . LEU A 1 97 ? -9.145 -6.890 2.301 1.00 98.06 97 LEU A O 1
ATOM 729 N N . ILE A 1 98 ? -9.141 -8.250 4.086 1.00 98.38 98 ILE A N 1
ATOM 730 C CA . ILE A 1 98 ? -8.763 -9.457 3.328 1.00 98.38 98 ILE A CA 1
ATOM 731 C C . ILE A 1 98 ? -9.809 -9.755 2.250 1.00 98.38 98 ILE A C 1
ATOM 733 O O . ILE A 1 98 ? -9.461 -9.984 1.093 1.00 98.38 98 ILE A O 1
ATOM 737 N N . LYS A 1 99 ? -11.100 -9.710 2.602 1.00 98.19 99 LYS A N 1
ATOM 738 C CA . LYS A 1 99 ? -12.200 -9.911 1.649 1.00 98.19 99 LYS A CA 1
ATOM 739 C C . LYS A 1 99 ? -12.193 -8.856 0.536 1.00 98.19 99 LYS A C 1
ATOM 741 O O . LYS A 1 99 ? -12.530 -9.175 -0.601 1.00 98.19 99 LYS A O 1
ATOM 746 N N . GLY A 1 100 ? -11.794 -7.625 0.853 1.00 97.06 100 GLY A N 1
ATOM 747 C CA . GLY A 1 100 ? -11.641 -6.522 -0.095 1.00 97.06 100 GLY A CA 1
ATOM 748 C C . GLY A 1 100 ? -10.462 -6.667 -1.061 1.00 97.06 100 GLY A C 1
ATOM 749 O O . GLY A 1 100 ? -10.440 -5.977 -2.077 1.00 97.06 100 GLY A O 1
ATOM 750 N N . GLY A 1 101 ? -9.521 -7.579 -0.794 1.00 98.00 101 GLY A N 1
ATOM 751 C CA . GLY A 1 101 ? -8.344 -7.815 -1.636 1.00 98.00 101 GLY A CA 1
ATOM 752 C C . GLY A 1 101 ? -7.028 -7.305 -1.051 1.00 98.00 101 GLY A C 1
ATOM 753 O O . GLY A 1 101 ? -6.011 -7.333 -1.745 1.00 98.00 101 GLY A O 1
ATOM 754 N N . ALA A 1 102 ? -7.018 -6.870 0.214 1.00 97.94 102 ALA A N 1
ATOM 755 C CA . ALA A 1 102 ? -5.781 -6.490 0.881 1.00 97.94 102 ALA A CA 1
ATOM 756 C C . ALA A 1 102 ? -4.799 -7.673 0.910 1.00 97.94 102 ALA A C 1
ATOM 758 O O . ALA A 1 102 ? -5.125 -8.760 1.392 1.00 97.94 102 ALA A O 1
ATOM 759 N N . VAL A 1 103 ? -3.576 -7.453 0.425 1.00 97.69 103 VAL A N 1
ATOM 760 C CA . VAL A 1 103 ? -2.510 -8.474 0.430 1.00 97.69 103 VAL A CA 1
ATOM 761 C C . VAL A 1 103 ? -1.677 -8.445 1.708 1.00 97.69 103 VAL A C 1
ATOM 763 O O . VAL A 1 103 ? -0.925 -9.372 1.998 1.00 97.69 103 VAL A O 1
ATOM 766 N N . ILE A 1 104 ? -1.785 -7.352 2.458 1.00 97.62 104 ILE A N 1
ATOM 767 C CA . ILE A 1 104 ? -1.135 -7.126 3.742 1.00 97.62 104 ILE A CA 1
ATOM 768 C C . ILE A 1 104 ? -2.087 -6.362 4.659 1.00 97.62 104 ILE A C 1
ATOM 770 O O . ILE A 1 104 ? -2.972 -5.654 4.190 1.00 97.62 104 ILE A O 1
ATOM 774 N N . ILE A 1 105 ? -1.858 -6.443 5.965 1.00 98.00 105 ILE A N 1
ATOM 775 C CA . ILE A 1 105 ? -2.542 -5.600 6.946 1.00 98.00 105 ILE A CA 1
ATOM 776 C C . ILE A 1 105 ? -1.541 -4.580 7.474 1.00 98.00 105 ILE A C 1
ATOM 778 O O . ILE A 1 105 ? -0.477 -4.950 7.976 1.00 98.00 105 ILE A O 1
ATOM 782 N N . LYS A 1 106 ? -1.877 -3.295 7.357 1.00 97.69 106 LYS A N 1
ATOM 783 C CA . LYS A 1 106 ? -1.079 -2.196 7.902 1.00 97.69 106 LYS A CA 1
ATOM 784 C C . LYS A 1 106 ? -1.700 -1.743 9.219 1.00 97.69 106 LYS A C 1
ATOM 786 O O . LYS A 1 106 ? -2.881 -1.411 9.270 1.00 97.69 106 LYS A O 1
ATOM 791 N N . VAL A 1 107 ? -0.890 -1.733 10.271 1.00 97.69 107 VAL A N 1
ATOM 792 C CA . VAL A 1 107 ? -1.276 -1.261 11.603 1.00 97.69 107 VAL A CA 1
ATOM 793 C C . VAL A 1 107 ? -0.349 -0.116 11.986 1.00 97.69 107 VAL A C 1
ATOM 795 O O . VAL A 1 107 ? 0.863 -0.228 11.791 1.00 97.69 107 VAL A O 1
ATOM 798 N N . ALA A 1 108 ? -0.920 0.966 12.503 1.00 95.25 108 ALA A N 1
ATOM 799 C CA . ALA A 1 108 ? -0.197 2.032 13.183 1.00 95.25 108 ALA A CA 1
ATOM 800 C C . ALA A 1 108 ? -0.375 1.864 14.694 1.00 95.25 108 ALA A C 1
ATOM 802 O O . ALA A 1 108 ? -1.476 1.580 15.172 1.00 95.25 108 ALA A O 1
ATOM 803 N N . LEU A 1 109 ? 0.722 1.999 15.431 1.00 93.81 109 LEU A N 1
ATOM 804 C CA . LEU A 1 109 ? 0.759 1.816 16.886 1.00 93.81 109 LEU A CA 1
ATOM 805 C C . LEU A 1 109 ? 1.009 3.138 17.616 1.00 93.81 109 LEU A C 1
ATOM 807 O O . LEU A 1 109 ? 0.869 3.220 18.834 1.00 93.81 109 LEU A O 1
ATOM 811 N N . GLU A 1 110 ? 1.377 4.165 16.863 1.00 90.31 110 GLU A N 1
ATOM 812 C CA . GLU A 1 110 ? 1.785 5.463 17.351 1.00 90.31 110 GLU A CA 1
ATOM 813 C C . GLU A 1 110 ? 0.569 6.334 17.711 1.00 90.31 110 GLU A C 1
ATOM 815 O O . GLU A 1 110 ? -0.454 6.328 17.005 1.00 90.31 110 GLU A O 1
ATOM 820 N N . PRO A 1 111 ? 0.660 7.143 18.782 1.00 89.19 111 PRO A N 1
ATOM 821 C CA . PRO A 1 111 ? -0.307 8.201 19.037 1.00 89.19 111 PRO A CA 1
ATOM 822 C C . PRO A 1 111 ? -0.342 9.188 17.864 1.00 89.19 111 PRO A C 1
ATOM 824 O O . PRO A 1 111 ? 0.691 9.543 17.300 1.00 89.19 111 PRO A O 1
ATOM 827 N N . GLY A 1 112 ? -1.523 9.697 17.513 1.00 85.00 112 GLY A N 1
ATOM 828 C CA . GLY A 1 112 ? -1.648 10.558 16.336 1.00 85.00 112 GLY A CA 1
ATOM 829 C C . GLY A 1 112 ? -0.964 11.926 16.461 1.00 85.00 112 GLY A C 1
ATOM 830 O O . GLY A 1 112 ? -0.586 12.494 15.452 1.00 85.00 112 GLY A O 1
ATOM 831 N N . ASN A 1 113 ? -0.726 12.432 17.675 1.00 84.31 113 ASN A N 1
ATOM 832 C CA . ASN A 1 113 ? -0.101 13.741 17.920 1.00 84.31 113 ASN A CA 1
ATOM 833 C C . ASN A 1 113 ? 1.194 13.622 18.740 1.00 84.31 113 ASN A C 1
ATOM 835 O O . ASN A 1 113 ? 1.443 14.424 19.640 1.00 84.31 113 ASN A O 1
ATOM 839 N N . GLU A 1 114 ? 1.987 12.580 18.497 1.00 82.62 114 GLU A N 1
ATOM 840 C CA . GLU A 1 114 ? 3.247 12.381 19.214 1.00 82.62 114 GLU A CA 1
ATOM 841 C C . GLU A 1 114 ? 4.239 13.526 18.938 1.00 82.62 114 GLU A C 1
ATOM 843 O O . GLU A 1 114 ? 4.767 13.671 17.837 1.00 82.62 114 GLU A O 1
ATOM 848 N N . VAL A 1 115 ? 4.499 14.355 19.953 1.00 79.31 115 VAL A N 1
ATOM 849 C CA . VAL A 1 115 ? 5.394 15.515 19.838 1.00 79.31 115 VAL A CA 1
ATOM 850 C C . VAL A 1 115 ? 6.800 15.066 19.447 1.00 79.31 115 VAL A C 1
ATOM 852 O O . VAL A 1 115 ? 7.411 14.242 20.122 1.00 79.31 115 VAL A O 1
ATOM 855 N N . GLY A 1 116 ? 7.338 15.665 18.384 1.00 77.50 116 GLY A N 1
ATOM 856 C CA . GLY A 1 116 ? 8.689 15.379 17.898 1.00 77.50 116 GLY A CA 1
ATOM 857 C C . GLY A 1 116 ? 8.768 14.186 16.948 1.00 77.50 116 GLY A C 1
ATOM 858 O O . GLY A 1 116 ? 9.837 13.931 16.395 1.00 77.50 116 GLY A O 1
ATOM 859 N N . ALA A 1 117 ? 7.655 13.492 16.696 1.00 77.44 117 ALA A N 1
ATOM 860 C CA . ALA A 1 117 ? 7.630 12.468 15.672 1.00 77.44 117 ALA A CA 1
ATOM 861 C C . ALA A 1 117 ? 7.771 13.096 14.271 1.00 77.44 117 ALA A C 1
ATOM 863 O O . ALA A 1 117 ? 7.182 14.151 14.012 1.00 77.44 117 ALA A O 1
ATOM 864 N N . PRO A 1 118 ? 8.496 12.460 13.333 1.00 70.31 118 PRO A N 1
ATOM 865 C CA . PRO A 1 118 ? 8.799 13.046 12.023 1.00 70.31 118 PRO A CA 1
ATOM 866 C C . PRO A 1 118 ? 7.557 13.341 11.160 1.00 70.31 118 PRO A C 1
ATOM 868 O O . PRO A 1 118 ? 7.626 14.151 10.241 1.00 70.31 118 PRO A O 1
ATOM 871 N N . TRP A 1 119 ? 6.403 12.738 11.468 1.00 69.00 119 TRP A N 1
ATOM 872 C CA . TRP A 1 119 ? 5.116 13.017 10.815 1.00 69.00 119 TRP A CA 1
ATOM 873 C C . TRP A 1 119 ? 4.304 14.159 11.457 1.00 69.00 119 TRP A C 1
ATOM 875 O O . TRP A 1 119 ? 3.246 14.513 10.940 1.00 69.00 119 TRP A O 1
ATOM 885 N N . THR A 1 120 ? 4.775 14.754 12.559 1.00 63.44 120 THR A N 1
ATOM 886 C CA . THR A 1 120 ? 4.097 15.861 13.271 1.00 63.44 120 THR A CA 1
ATOM 887 C C . THR A 1 120 ? 4.660 17.245 12.944 1.00 63.44 120 THR A C 1
ATOM 889 O O . THR A 1 120 ? 4.240 18.247 13.522 1.00 63.44 120 THR A O 1
ATOM 892 N N . SER A 1 121 ? 5.592 17.342 11.990 1.00 54.81 121 SER A N 1
ATOM 893 C CA . SER A 1 121 ? 6.213 18.603 11.566 1.00 54.81 121 SER A CA 1
ATOM 894 C C . SER A 1 121 ? 5.269 19.464 10.710 1.00 54.81 121 SER A C 1
ATOM 896 O O . SER A 1 121 ? 5.468 19.668 9.517 1.00 54.81 121 SER A O 1
ATOM 898 N N . GLY A 1 122 ? 4.231 19.994 11.352 1.00 52.72 122 GLY A N 1
ATOM 899 C CA . GLY A 1 122 ? 3.278 20.972 10.842 1.00 52.72 122 GLY A CA 1
ATOM 900 C C . GLY A 1 122 ? 2.206 21.203 11.906 1.00 52.72 122 GLY A C 1
ATOM 901 O O . GLY A 1 122 ? 1.553 20.251 12.300 1.00 52.72 122 GLY A O 1
ATOM 902 N N . HIS A 1 123 ? 2.024 22.450 12.359 1.00 43.22 123 HIS A N 1
ATOM 903 C CA . HIS A 1 123 ? 0.996 22.907 13.325 1.00 43.22 123 HIS A CA 1
ATOM 904 C C . HIS A 1 123 ? 1.354 23.027 14.821 1.00 43.22 123 HIS A C 1
ATOM 906 O O . HIS A 1 123 ? 0.475 22.919 15.672 1.00 43.22 123 HIS A O 1
ATOM 912 N N . HIS A 1 124 ? 2.582 23.432 15.161 1.00 37.84 124 HIS A N 1
ATOM 913 C CA . HIS A 1 124 ? 2.805 24.145 16.429 1.00 37.84 124 HIS A CA 1
ATOM 914 C C . HIS A 1 124 ? 3.136 25.618 16.173 1.00 37.84 124 HIS A C 1
ATOM 916 O O . HIS A 1 124 ? 4.239 25.991 15.767 1.00 37.84 124 HIS A O 1
ATOM 922 N N . SER A 1 125 ? 2.129 26.465 16.383 1.00 39.00 125 SER A N 1
ATOM 923 C CA . SER A 1 125 ? 2.264 27.905 16.566 1.00 39.00 125 SER A CA 1
ATOM 924 C C . SER A 1 125 ? 2.885 28.179 17.936 1.00 39.00 125 SER A C 1
ATOM 926 O O . SER A 1 125 ? 2.164 28.336 18.915 1.00 39.00 125 SER A O 1
ATOM 928 N N . HIS A 1 126 ? 4.212 28.247 18.006 1.00 37.03 126 HIS A N 1
ATOM 929 C CA . HIS A 1 126 ? 4.890 28.968 19.079 1.00 37.03 126 HIS A CA 1
ATOM 930 C C . HIS A 1 126 ? 5.992 29.852 18.491 1.00 37.03 126 HIS A C 1
ATOM 932 O O . HIS A 1 126 ? 6.816 29.424 17.679 1.00 37.03 126 HIS A O 1
ATOM 938 N N . GLU A 1 127 ? 5.911 31.126 18.860 1.00 38.19 127 GLU A N 1
ATOM 939 C CA . GLU A 1 127 ? 6.816 32.215 18.531 1.00 38.19 127 GLU A CA 1
ATOM 940 C C . GLU A 1 127 ? 8.208 31.939 19.101 1.00 38.19 127 GLU A C 1
ATOM 942 O O . GLU A 1 127 ? 8.450 32.224 20.261 1.00 38.19 127 GLU A O 1
ATOM 947 N N . HIS A 1 128 ? 9.146 31.434 18.300 1.00 36.34 128 HIS A N 1
ATOM 948 C 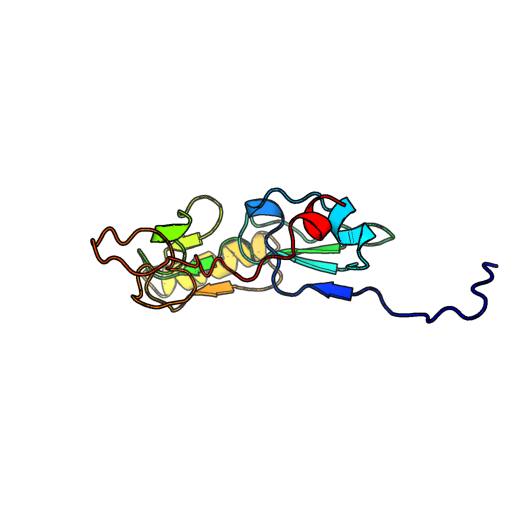CA . HIS A 1 128 ? 10.571 31.634 18.565 1.00 36.34 128 HIS A CA 1
ATOM 949 C C . HIS A 1 128 ? 11.330 31.767 17.243 1.00 36.34 128 HIS A C 1
ATOM 951 O O . HIS A 1 128 ? 11.211 30.954 16.325 1.00 36.34 128 HIS A O 1
ATOM 957 N N . SER A 1 129 ? 12.081 32.859 17.147 1.00 39.56 129 SER A N 1
ATOM 958 C CA . SER A 1 129 ? 12.886 33.280 16.009 1.00 39.56 129 SER A CA 1
ATOM 959 C C . SER A 1 129 ? 14.134 32.409 15.857 1.00 39.56 129 SER A C 1
ATOM 961 O O . SER A 1 129 ? 15.210 32.780 16.313 1.00 39.56 129 SER A O 1
ATOM 963 N N . HIS A 1 130 ? 14.011 31.272 15.181 1.00 39.53 130 HIS A N 1
ATOM 964 C CA . HIS A 1 130 ? 15.145 30.591 14.559 1.00 39.53 130 HIS A CA 1
ATOM 965 C C . HIS A 1 130 ? 14.722 30.122 13.166 1.00 39.53 130 HIS A C 1
ATOM 967 O O . HIS A 1 130 ? 13.585 29.690 12.972 1.00 39.53 130 HIS A O 1
ATOM 973 N N . ALA A 1 131 ? 15.609 30.297 12.185 1.00 38.09 131 ALA A N 1
ATOM 974 C CA . ALA A 1 131 ? 15.349 30.035 10.774 1.00 38.09 131 ALA A CA 1
ATOM 975 C C . ALA A 1 131 ? 14.763 28.626 10.582 1.00 38.09 131 ALA A C 1
ATOM 977 O O . ALA A 1 131 ? 15.440 27.617 10.773 1.00 38.09 131 ALA A O 1
ATOM 978 N N . LYS A 1 132 ? 13.471 28.571 10.242 1.00 35.62 132 LYS A N 1
ATOM 979 C CA . LYS A 1 132 ? 12.739 27.332 9.991 1.00 35.62 132 LYS A CA 1
ATOM 980 C C . LYS A 1 132 ? 13.222 26.748 8.669 1.00 35.62 132 LYS A C 1
ATOM 982 O O . LYS A 1 132 ? 12.781 27.187 7.612 1.00 35.62 132 LYS A O 1
ATOM 987 N N . HIS A 1 133 ? 14.076 25.735 8.719 1.00 38.94 133 HIS A N 1
ATOM 988 C CA . HIS A 1 133 ? 14.042 24.723 7.673 1.00 38.94 133 HIS A CA 1
ATOM 989 C C . HIS A 1 133 ? 12.863 23.803 7.998 1.00 38.94 133 HIS A C 1
ATOM 991 O O . HIS A 1 133 ? 12.922 23.104 9.010 1.00 38.94 133 HIS A O 1
ATOM 997 N N . PRO A 1 134 ? 11.769 23.809 7.217 1.00 41.66 134 PRO A N 1
ATOM 998 C CA . PRO A 1 134 ? 10.796 22.742 7.323 1.00 41.66 134 PRO A CA 1
ATOM 999 C C . PRO A 1 134 ? 11.524 21.460 6.924 1.00 41.66 134 PRO A C 1
ATOM 1001 O O . PRO A 1 134 ? 11.844 21.260 5.753 1.00 41.66 134 PRO A O 1
ATOM 1004 N N . GLN A 1 135 ? 11.813 20.593 7.893 1.00 49.44 135 GLN A N 1
ATOM 1005 C CA . GLN A 1 135 ? 12.037 19.186 7.590 1.00 49.44 135 GLN A CA 1
ATOM 1006 C C . GLN A 1 135 ? 10.673 18.615 7.207 1.00 49.44 135 GLN A C 1
ATOM 1008 O O . GLN A 1 135 ? 9.972 18.003 8.003 1.00 49.44 135 GLN A O 1
ATOM 1013 N N . ALA A 1 136 ? 10.262 18.922 5.976 1.00 52.56 136 ALA A N 1
ATOM 1014 C CA . ALA A 1 136 ? 9.259 18.142 5.289 1.00 52.56 136 ALA A CA 1
ATOM 1015 C C . ALA A 1 136 ? 9.759 16.693 5.234 1.00 52.56 136 ALA A C 1
ATOM 1017 O O . ALA A 1 136 ? 10.971 16.452 5.214 1.00 52.56 136 ALA A O 1
ATOM 1018 N N . MET A 1 137 ? 8.822 15.744 5.187 1.00 49.44 137 MET A N 1
ATOM 1019 C CA . MET A 1 137 ? 9.119 14.359 4.819 1.00 49.44 137 MET A CA 1
ATOM 1020 C C . MET A 1 137 ? 10.137 14.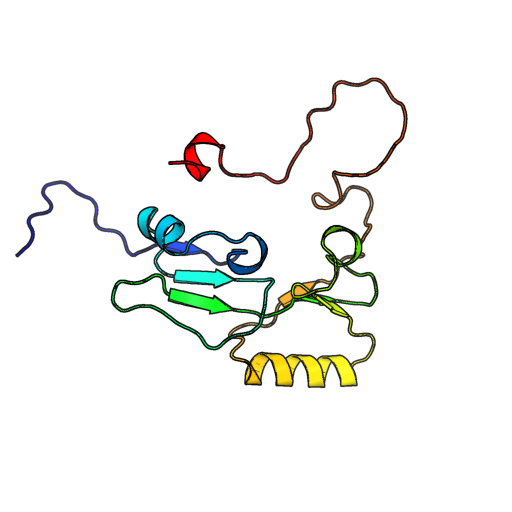354 3.671 1.00 49.44 137 MET A C 1
ATOM 1022 O O . MET A 1 137 ? 9.996 15.191 2.773 1.00 49.44 137 MET A O 1
ATOM 1026 N N . PRO A 1 138 ? 11.155 13.477 3.677 1.00 45.78 138 PRO A N 1
ATOM 1027 C CA . PRO A 1 138 ? 12.076 13.389 2.556 1.00 45.78 138 PRO A CA 1
ATOM 1028 C C . PRO A 1 138 ? 11.265 13.035 1.307 1.00 45.78 138 PRO A C 1
ATOM 1030 O O . PRO A 1 138 ? 10.848 11.898 1.107 1.00 45.78 138 PRO A O 1
ATOM 1033 N N . LEU A 1 139 ? 10.973 14.052 0.505 1.00 58.81 139 LEU A N 1
ATOM 1034 C CA . LEU A 1 139 ? 10.317 13.937 -0.782 1.00 58.81 139 LEU A CA 1
ATOM 1035 C C . LEU A 1 139 ? 11.413 13.923 -1.841 1.00 58.81 139 LEU A C 1
ATOM 1037 O O . LEU A 1 139 ? 12.429 14.612 -1.714 1.00 58.81 139 LEU A O 1
ATOM 1041 N N . LEU A 1 140 ? 11.194 13.150 -2.904 1.00 54.34 140 LEU A N 1
ATOM 1042 C CA . LEU A 1 140 ? 11.967 13.317 -4.130 1.00 54.34 140 LEU A CA 1
ATOM 1043 C C . LEU A 1 140 ? 11.885 14.789 -4.562 1.00 54.34 140 LEU A C 1
ATOM 1045 O O . LEU A 1 140 ? 10.857 15.444 -4.368 1.00 54.34 140 LEU A O 1
ATOM 1049 N N . SER A 1 141 ? 12.978 15.321 -5.113 1.00 69.00 141 SER A N 1
ATOM 1050 C CA . SER A 1 141 ? 13.020 16.722 -5.536 1.00 69.00 141 SER A CA 1
ATOM 1051 C C . SER A 1 141 ? 11.903 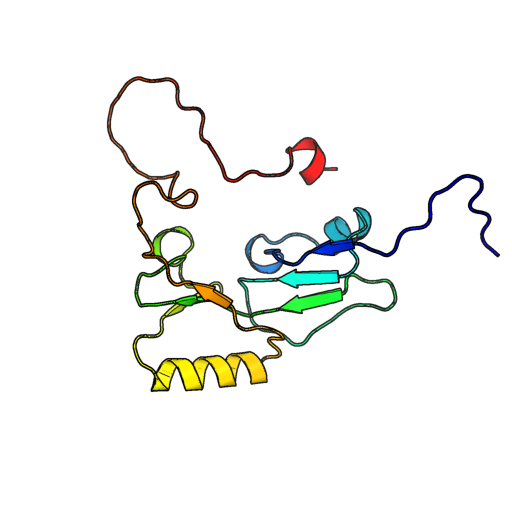17.018 -6.542 1.00 69.00 141 SER A C 1
ATOM 1053 O O . SER A 1 141 ? 11.499 16.145 -7.311 1.00 69.00 141 SER A O 1
ATOM 1055 N N . GLU A 1 142 ? 11.409 18.259 -6.578 1.00 68.06 142 GLU A N 1
ATOM 1056 C CA . GLU A 1 142 ? 10.339 18.628 -7.518 1.00 68.06 142 GLU A CA 1
ATOM 1057 C C . GLU A 1 142 ? 10.705 18.336 -8.975 1.00 68.06 142 GLU A C 1
ATOM 1059 O O . GLU A 1 142 ? 9.837 17.988 -9.769 1.00 68.06 142 GLU A O 1
ATOM 1064 N N . ALA A 1 143 ? 11.992 18.447 -9.309 1.00 70.69 143 ALA A N 1
ATOM 1065 C CA . ALA A 1 143 ? 12.514 18.109 -10.624 1.00 70.69 143 ALA A CA 1
ATOM 1066 C C . A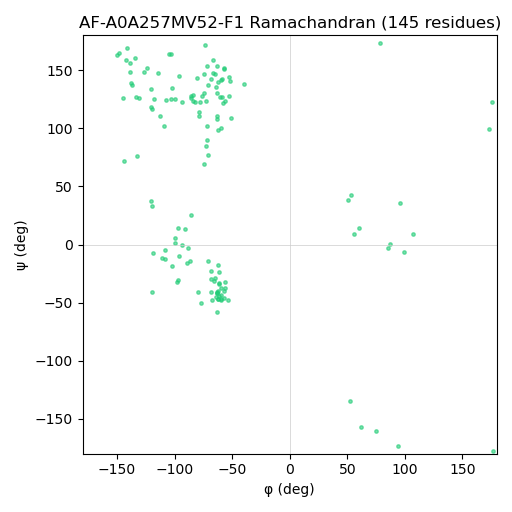LA A 1 143 ? 12.306 16.628 -10.979 1.00 70.69 143 ALA A C 1
ATOM 1068 O O . ALA A 1 143 ? 12.088 16.323 -12.141 1.00 70.69 143 ALA A O 1
ATOM 1069 N N . ILE A 1 144 ? 12.347 15.723 -9.997 1.00 64.31 144 ILE A N 1
ATOM 1070 C CA . ILE A 1 144 ? 12.081 14.292 -10.197 1.00 64.31 144 ILE A CA 1
ATOM 1071 C C . ILE A 1 144 ? 10.574 14.031 -10.266 1.00 64.31 144 ILE A C 1
ATOM 1073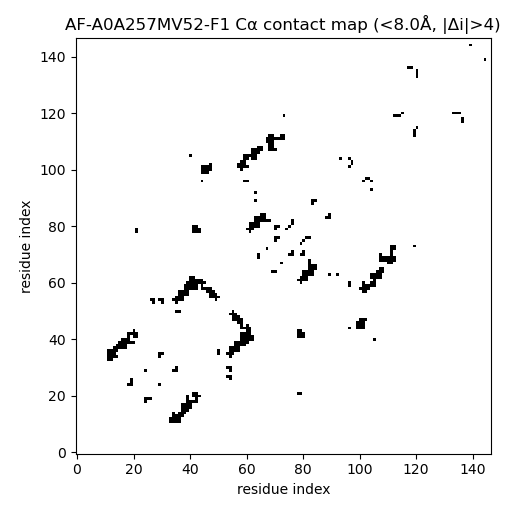 O O . ILE A 1 144 ? 10.127 13.256 -11.099 1.00 64.31 144 ILE A O 1
ATOM 1077 N N . VAL A 1 145 ? 9.778 14.688 -9.417 1.00 64.44 145 VAL A N 1
ATOM 1078 C CA . VAL A 1 145 ? 8.316 14.485 -9.371 1.00 64.44 145 VAL A CA 1
ATOM 1079 C C . VAL A 1 145 ? 7.608 15.011 -10.631 1.00 64.44 145 VAL A C 1
ATOM 1081 O O . VAL A 1 145 ? 6.554 14.497 -10.995 1.00 64.44 145 VAL A O 1
ATOM 1084 N N . LYS A 1 146 ? 8.158 16.044 -11.283 1.00 71.19 146 LYS A N 1
ATOM 1085 C CA . LYS A 1 146 ? 7.552 16.726 -12.443 1.00 71.19 146 LYS A CA 1
ATOM 1086 C C . LYS A 1 146 ? 8.118 16.291 -13.808 1.00 71.19 146 LYS A C 1
ATOM 1088 O O . LYS A 1 146 ? 7.723 16.889 -14.809 1.00 71.19 146 LYS A O 1
ATOM 1093 N N . ALA A 1 147 ? 9.054 15.342 -13.842 1.00 61.06 147 ALA A N 1
ATOM 1094 C CA . ALA A 1 147 ? 9.704 14.867 -15.069 1.00 61.06 147 ALA A CA 1
ATOM 1095 C C . ALA A 1 147 ? 8.879 13.825 -15.843 1.00 61.06 147 ALA A C 1
ATOM 1097 O O . ALA A 1 147 ? 8.010 13.150 -15.242 1.00 61.06 147 ALA A O 1
#

Sequence (147 aa):
MLDLGDATLLPGFIELHAHLDFRHIPADTVLRHGITTLRDVGGTVHQPYGGEGSLRVLSSGQIITAPNGYPIPNMGAENIAIAVATETQARQTVRDLIKGGAVIIKVALEPGNEVGAPWTSGHHS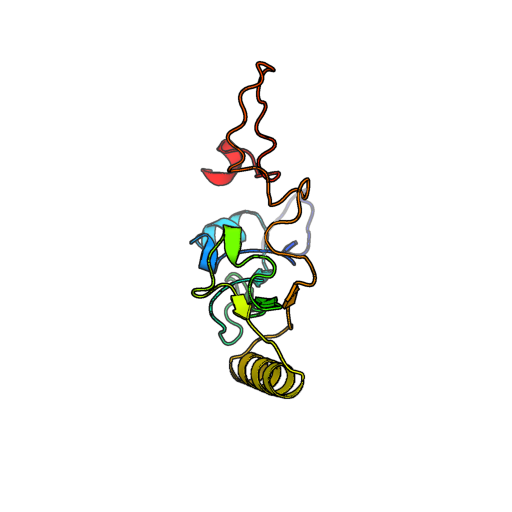HEHSHAKHPQAMPLLSEAIVKA

Secondary structure (DSSP, 8-state):
----TTPPP-PPEEEEEE-HHHHT--HHHHHHTTEEEEEE-SS-----EEETTEEEEEE--SEEE-TTBTTHHHH-STTTEEE--SHHHHHHHHHHHHHHT-SS--B--SBTT-TT-TT--S-------S--------PPPHHHHT-